Protein AF-A0A951WAE2-F1 (afdb_monomer_lite)

Radius of gyration: 12.79 Å; chains: 1; bounding box: 21×31×29 Å

Sequence (60 aa):
NRINQLLSATAEERYMDFIRMYPDILLRVPQWMVASYLGITPESLSRVRKDLAMKNFKTG

Structure (mmCIF, N/CA/C/O backbone):
data_AF-A0A951WAE2-F1
#
_entry.id   AF-A0A951WAE2-F1
#
loop_
_atom_site.group_PDB
_atom_site.id
_atom_site.type_symbol
_atom_site.label_atom_id
_atom_site.label_alt_id
_atom_site.label_comp_id
_atom_site.label_asym_id
_atom_site.label_entity_id
_atom_site.label_seq_id
_atom_site.pdbx_PDB_ins_code
_atom_site.Cartn_x
_atom_site.Cartn_y
_atom_site.Cartn_z
_atom_site.occupancy
_atom_site.B_iso_or_equiv
_atom_site.auth_seq_id
_atom_site.auth_comp_id
_atom_site.auth_asym_id
_atom_site.auth_atom_id
_atom_site.pdbx_PDB_model_num
ATOM 1 N N . ASN A 1 1 ? 0.283 21.156 17.212 1.00 45.00 1 ASN A N 1
ATOM 2 C CA . ASN A 1 1 ? 1.108 20.481 16.179 1.00 45.00 1 ASN A CA 1
ATOM 3 C C . ASN A 1 1 ? 0.245 19.693 15.198 1.00 45.00 1 ASN A C 1
ATOM 5 O O . ASN A 1 1 ? 0.153 18.481 15.311 1.00 45.00 1 ASN A O 1
ATOM 9 N N . ARG A 1 2 ? -0.412 20.373 14.247 1.00 53.19 2 ARG A N 1
ATOM 10 C CA . ARG A 1 2 ? -1.385 19.776 13.306 1.00 53.19 2 ARG A CA 1
ATOM 11 C C . ARG A 1 2 ? -0.953 19.946 11.841 1.00 53.19 2 ARG A C 1
ATOM 13 O O . ARG A 1 2 ? -1.779 20.202 10.983 1.00 53.19 2 ARG A O 1
ATOM 20 N N . ILE A 1 3 ? 0.355 19.879 11.578 1.00 49.28 3 ILE A N 1
ATOM 21 C CA . ILE A 1 3 ? 0.931 20.055 10.227 1.00 49.28 3 ILE A CA 1
ATOM 22 C C . ILE A 1 3 ? 1.575 18.750 9.711 1.00 49.28 3 ILE A C 1
ATOM 24 O O . ILE A 1 3 ? 1.725 18.563 8.512 1.00 49.28 3 ILE A O 1
ATOM 28 N N . ASN A 1 4 ? 1.837 17.768 10.583 1.00 45.22 4 ASN A N 1
ATOM 29 C CA . ASN A 1 4 ? 2.486 16.507 10.191 1.00 45.22 4 ASN A CA 1
ATOM 30 C C . ASN A 1 4 ? 1.543 15.427 9.631 1.00 45.22 4 ASN A C 1
ATOM 32 O O . ASN A 1 4 ? 2.009 14.342 9.308 1.00 45.22 4 ASN A O 1
ATOM 36 N N . GLN A 1 5 ? 0.237 15.686 9.510 1.00 45.94 5 GLN A N 1
ATOM 37 C CA . GLN A 1 5 ? -0.709 14.699 8.962 1.00 45.94 5 GLN A CA 1
ATOM 38 C C . GLN A 1 5 ? -0.921 14.824 7.444 1.00 45.94 5 GLN A C 1
ATOM 40 O O . GLN A 1 5 ? -1.630 14.009 6.872 1.00 45.94 5 GLN A O 1
ATOM 45 N N . LEU A 1 6 ? -0.320 15.821 6.782 1.00 46.62 6 LEU A N 1
ATOM 46 C CA . LEU A 1 6 ? -0.630 16.146 5.381 1.00 46.62 6 LEU A CA 1
ATOM 47 C C . LEU A 1 6 ? 0.445 15.749 4.357 1.00 46.62 6 LEU A C 1
ATOM 49 O O . LEU A 1 6 ? 0.227 15.956 3.170 1.00 46.62 6 LEU A O 1
ATOM 53 N N . LEU A 1 7 ? 1.586 15.180 4.764 1.00 48.00 7 LEU A N 1
ATOM 54 C CA . LEU A 1 7 ? 2.705 14.935 3.833 1.00 48.00 7 LEU A CA 1
ATOM 55 C C . LEU A 1 7 ? 3.226 13.495 3.772 1.00 48.00 7 LEU A C 1
ATOM 57 O O . LEU A 1 7 ? 4.118 13.215 2.977 1.00 48.00 7 LEU A O 1
ATOM 61 N N . SER A 1 8 ? 2.653 12.562 4.533 1.00 51.62 8 SER A N 1
ATOM 62 C CA . SER A 1 8 ? 3.208 11.207 4.622 1.00 51.62 8 SER A CA 1
ATOM 63 C C . SER A 1 8 ? 2.120 10.148 4.744 1.00 51.62 8 SER A C 1
ATOM 65 O O . SER A 1 8 ? 2.099 9.415 5.727 1.00 51.62 8 SER A O 1
ATOM 67 N N . ALA A 1 9 ? 1.222 10.046 3.756 1.00 60.25 9 ALA A N 1
ATOM 68 C CA . ALA A 1 9 ? 0.364 8.866 3.657 1.00 60.25 9 ALA A CA 1
ATOM 69 C C . ALA A 1 9 ? 1.267 7.625 3.558 1.00 60.25 9 ALA A C 1
ATOM 71 O O . ALA A 1 9 ? 2.029 7.444 2.591 1.00 60.25 9 ALA A O 1
ATOM 72 N N . THR A 1 10 ? 1.231 6.809 4.604 1.00 80.19 10 THR A N 1
ATOM 73 C CA . THR A 1 10 ? 2.047 5.606 4.733 1.00 80.19 10 THR A CA 1
ATOM 74 C C . THR A 1 10 ? 1.658 4.588 3.660 1.00 80.19 10 THR A C 1
ATOM 76 O O . THR A 1 10 ? 0.573 4.640 3.077 1.00 80.19 10 THR A O 1
ATOM 79 N N . ALA A 1 11 ? 2.551 3.639 3.374 1.00 80.12 11 ALA A N 1
ATOM 80 C CA . ALA A 1 11 ? 2.240 2.521 2.481 1.00 80.12 11 ALA A CA 1
ATOM 81 C C . ALA A 1 11 ? 0.988 1.746 2.944 1.00 80.12 11 ALA A C 1
ATOM 83 O O . ALA A 1 11 ? 0.236 1.239 2.115 1.00 80.12 11 ALA A O 1
ATOM 84 N N . GLU A 1 12 ? 0.755 1.701 4.261 1.00 83.56 12 GLU A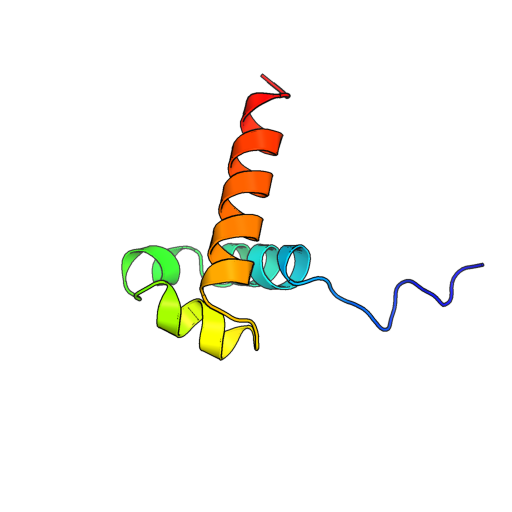 N 1
ATOM 85 C CA . GLU A 1 12 ? -0.439 1.122 4.876 1.00 83.56 12 GLU A CA 1
ATOM 86 C C . GLU A 1 12 ? -1.703 1.903 4.515 1.00 83.56 12 GLU A C 1
ATOM 88 O O . GLU A 1 12 ? -2.648 1.308 4.009 1.00 83.56 12 GLU A O 1
ATOM 93 N N . GLU A 1 13 ? -1.713 3.223 4.699 1.00 84.6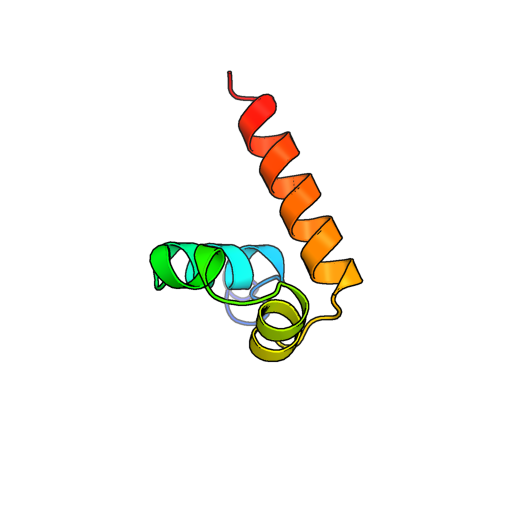9 13 GLU A N 1
ATOM 94 C CA . GLU A 1 13 ? -2.875 4.064 4.380 1.00 84.69 13 GLU A CA 1
ATOM 95 C C . GLU A 1 13 ? -3.214 4.026 2.891 1.00 84.69 13 GLU A C 1
ATOM 97 O O . GLU A 1 13 ? -4.363 3.783 2.533 1.00 84.69 13 GLU A O 1
ATOM 102 N N . ARG A 1 14 ? -2.211 4.149 2.012 1.00 85.44 14 ARG A N 1
ATOM 103 C CA . ARG A 1 14 ? -2.438 4.060 0.561 1.00 85.44 14 ARG A CA 1
ATOM 104 C C . ARG A 1 14 ? -2.995 2.700 0.147 1.00 85.44 14 ARG A C 1
ATOM 106 O O . ARG A 1 14 ? -3.862 2.631 -0.721 1.00 85.44 14 ARG A O 1
ATOM 113 N N . TYR A 1 15 ? -2.520 1.617 0.766 1.00 86.69 15 TYR A N 1
ATOM 114 C CA . TYR A 1 15 ? -3.075 0.287 0.530 1.00 86.69 15 TYR A CA 1
ATOM 115 C C . TYR A 1 15 ? -4.514 0.183 1.050 1.00 86.6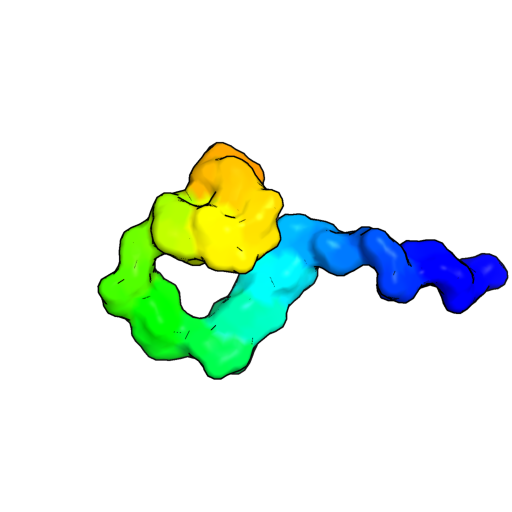9 15 TYR A C 1
ATOM 117 O O . TYR A 1 15 ? -5.376 -0.329 0.341 1.00 86.69 15 TYR A O 1
ATOM 125 N N . MET A 1 16 ? -4.797 0.702 2.247 1.00 84.94 16 MET A N 1
ATOM 126 C CA . MET A 1 16 ? -6.144 0.708 2.826 1.00 84.94 16 MET A CA 1
ATOM 127 C C . MET A 1 16 ? -7.142 1.508 1.980 1.00 84.94 16 MET A C 1
ATOM 129 O O . MET A 1 16 ? -8.279 1.078 1.792 1.00 84.94 16 MET A O 1
ATOM 133 N N . ASP A 1 17 ? -6.727 2.640 1.423 1.00 87.69 17 ASP A N 1
ATOM 134 C CA . ASP A 1 17 ? -7.574 3.422 0.527 1.00 87.69 17 ASP A CA 1
ATOM 135 C C . ASP A 1 17 ? -7.790 2.698 -0.805 1.00 87.69 17 ASP A C 1
ATOM 137 O O . ASP A 1 17 ? -8.916 2.637 -1.297 1.00 87.69 17 ASP A O 1
ATOM 141 N N . PHE A 1 18 ? -6.754 2.048 -1.345 1.00 86.94 18 PHE A N 1
ATOM 142 C CA . PHE A 1 18 ? -6.875 1.234 -2.555 1.00 86.94 18 PHE A CA 1
ATOM 143 C C . PHE A 1 18 ? -7.866 0.078 -2.385 1.00 86.94 18 PHE A C 1
ATOM 145 O O . PHE A 1 18 ? -8.724 -0.118 -3.244 1.00 86.94 18 PHE A O 1
ATOM 152 N N . ILE A 1 19 ? -7.799 -0.663 -1.272 1.00 85.38 19 ILE A N 1
ATOM 153 C CA . ILE A 1 19 ? -8.728 -1.777 -1.031 1.00 85.38 19 ILE A CA 1
ATOM 154 C C . ILE A 1 19 ? -10.168 -1.303 -0.804 1.00 85.38 19 ILE A C 1
ATOM 156 O O . ILE A 1 19 ? -11.103 -2.028 -1.127 1.00 85.38 19 ILE A O 1
ATOM 160 N N . ARG A 1 20 ? -10.352 -0.096 -0.254 1.00 86.50 20 ARG A N 1
ATOM 161 C CA . ARG A 1 20 ? -11.675 0.511 -0.042 1.00 86.50 20 ARG A CA 1
ATOM 162 C C . ARG A 1 20 ? -12.276 1.028 -1.341 1.00 86.50 20 ARG A C 1
ATOM 164 O O . ARG A 1 20 ? -13.477 0.908 -1.543 1.00 86.50 20 ARG A O 1
ATOM 171 N N . MET A 1 21 ? -11.444 1.605 -2.201 1.00 88.31 21 MET A N 1
ATOM 172 C CA . MET A 1 21 ? -11.860 2.187 -3.473 1.00 88.31 21 MET A CA 1
ATOM 173 C C . MET A 1 21 ? -12.069 1.120 -4.552 1.00 88.31 21 MET A C 1
ATOM 175 O O . MET A 1 21 ? -12.957 1.259 -5.388 1.00 88.31 21 MET A O 1
ATOM 179 N N . TYR A 1 22 ? -11.286 0.038 -4.508 1.00 87.12 22 TYR A N 1
ATOM 180 C CA . TYR A 1 22 ? -11.316 -1.041 -5.494 1.00 87.12 22 TYR A CA 1
ATOM 181 C C . TYR A 1 22 ? -11.283 -2.442 -4.855 1.00 87.12 22 TYR A C 1
ATOM 183 O O . TYR A 1 22 ? -10.347 -3.215 -5.098 1.00 87.12 22 TYR A O 1
ATOM 191 N N . PRO A 1 23 ? -12.304 -2.820 -4.067 1.00 83.06 23 PRO A N 1
ATOM 192 C CA . PRO A 1 23 ? -12.346 -4.126 -3.406 1.00 83.06 23 PRO A CA 1
ATOM 193 C C . PRO A 1 23 ? -12.312 -5.2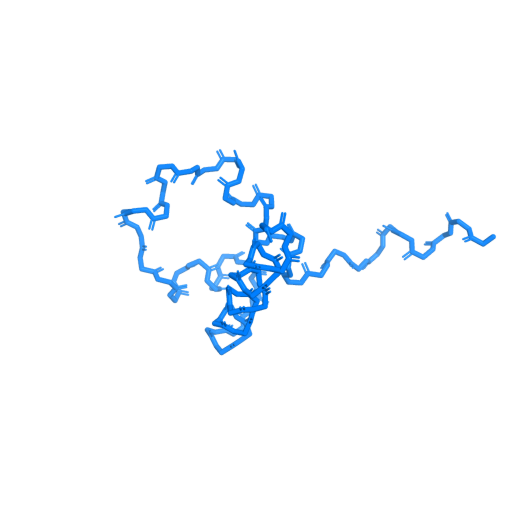98 -4.402 1.00 83.06 23 PRO A C 1
ATOM 195 O O . PRO A 1 23 ? -11.631 -6.295 -4.163 1.00 83.06 23 PRO A O 1
ATOM 198 N N . ASP A 1 24 ? -12.965 -5.163 -5.560 1.00 85.69 24 ASP A N 1
ATOM 199 C CA . ASP A 1 24 ? -13.028 -6.207 -6.592 1.00 85.69 24 ASP A CA 1
ATOM 200 C C . ASP A 1 24 ? -11.711 -6.410 -7.354 1.00 85.69 24 ASP A C 1
ATOM 202 O O . ASP A 1 24 ? -11.449 -7.494 -7.886 1.00 85.69 24 ASP A O 1
ATOM 206 N N . ILE A 1 25 ? -10.865 -5.375 -7.422 1.00 81.94 25 ILE A N 1
ATOM 207 C CA . ILE A 1 25 ? -9.607 -5.422 -8.179 1.00 81.94 25 ILE A CA 1
ATOM 208 C C . ILE A 1 25 ? -8.606 -6.352 -7.501 1.00 81.94 25 ILE A C 1
ATOM 210 O O . ILE A 1 25 ? -7.899 -7.082 -8.191 1.00 81.94 25 ILE A O 1
ATOM 214 N N . LEU A 1 26 ? -8.585 -6.404 -6.167 1.00 77.31 26 LEU A N 1
ATOM 215 C CA . LEU A 1 26 ? -7.650 -7.239 -5.402 1.00 77.31 26 LEU A CA 1
ATOM 216 C C . LEU A 1 26 ? -7.747 -8.734 -5.720 1.00 77.31 26 LEU A C 1
ATOM 218 O O . LEU A 1 26 ? -6.781 -9.461 -5.505 1.00 77.31 26 LEU A O 1
ATOM 222 N N . LEU A 1 27 ? -8.900 -9.189 -6.214 1.00 80.12 27 LEU A N 1
ATOM 223 C CA . LEU A 1 27 ? -9.127 -10.577 -6.621 1.00 80.12 27 LEU A CA 1
ATOM 224 C C . LEU A 1 27 ? -8.693 -10.851 -8.067 1.00 80.12 27 LEU A C 1
ATOM 226 O O . LEU A 1 27 ? -8.580 -12.007 -8.465 1.00 80.12 27 LEU A O 1
ATOM 230 N N . ARG A 1 28 ? -8.476 -9.799 -8.863 1.00 86.06 28 ARG A N 1
ATOM 231 C CA . ARG A 1 28 ? -8.219 -9.880 -10.308 1.00 86.06 28 ARG A CA 1
ATOM 232 C C . ARG A 1 28 ? -6.802 -9.483 -10.699 1.00 86.06 28 ARG A C 1
ATOM 234 O O . ARG A 1 28 ? -6.370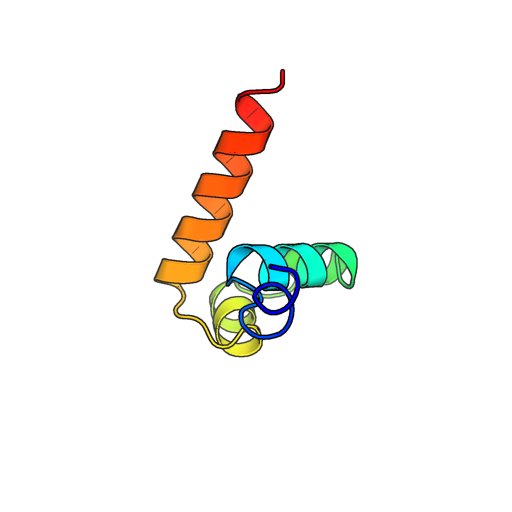 -9.843 -11.790 1.00 86.06 28 ARG A O 1
ATOM 241 N N . VAL A 1 29 ? -6.085 -8.751 -9.843 1.00 86.12 29 VAL A N 1
ATOM 242 C CA . VAL A 1 29 ? -4.724 -8.282 -10.138 1.00 86.12 29 VAL A CA 1
ATOM 243 C C . VAL A 1 29 ? -3.682 -8.919 -9.222 1.00 86.12 29 VAL A C 1
ATOM 245 O O . VAL A 1 29 ? -3.933 -9.149 -8.037 1.00 86.12 29 VAL A O 1
ATOM 248 N N . PRO A 1 30 ? -2.475 -9.184 -9.741 1.00 88.06 30 PRO A N 1
ATOM 249 C CA . PRO A 1 30 ? -1.387 -9.699 -8.931 1.00 88.06 30 PRO A CA 1
ATOM 250 C C . PRO A 1 30 ? -0.818 -8.623 -7.993 1.00 88.06 30 PRO A C 1
ATOM 252 O O . PRO A 1 30 ? -0.795 -7.433 -8.304 1.00 88.06 30 PRO A O 1
ATOM 255 N N . GLN A 1 31 ? -0.287 -9.049 -6.843 1.00 82.75 31 GLN A N 1
ATOM 256 C CA . GLN A 1 31 ? 0.206 -8.139 -5.799 1.00 82.75 31 GLN A CA 1
ATOM 257 C C . GLN A 1 31 ? 1.349 -7.225 -6.256 1.00 82.75 31 GLN A C 1
ATOM 259 O O . GLN A 1 31 ? 1.415 -6.079 -5.824 1.00 82.75 31 GLN A O 1
ATOM 264 N N . TRP A 1 32 ? 2.230 -7.690 -7.146 1.00 87.31 32 TRP A N 1
ATOM 265 C CA . TRP A 1 32 ? 3.321 -6.859 -7.663 1.00 87.31 32 TRP A CA 1
ATOM 266 C C . TRP A 1 32 ? 2.796 -5.634 -8.424 1.00 87.31 32 TRP A C 1
ATOM 268 O O . TRP A 1 32 ? 3.374 -4.559 -8.313 1.00 87.31 32 TRP A O 1
ATOM 278 N N . MET A 1 33 ? 1.661 -5.764 -9.119 1.00 88.88 33 MET A N 1
ATOM 279 C CA . MET A 1 33 ? 1.030 -4.657 -9.838 1.00 88.88 33 MET A CA 1
ATOM 280 C C . MET A 1 33 ? 0.466 -3.625 -8.861 1.00 88.88 33 MET A C 1
ATOM 282 O O . MET A 1 33 ? 0.626 -2.424 -9.065 1.00 88.88 33 MET A O 1
ATOM 286 N N . VAL A 1 34 ? -0.130 -4.091 -7.760 1.00 87.88 34 VAL A N 1
ATOM 287 C CA . VAL A 1 34 ? -0.593 -3.221 -6.669 1.00 87.88 34 VAL A CA 1
ATOM 288 C C . VAL A 1 34 ? 0.589 -2.492 -6.025 1.00 87.88 34 VAL A C 1
ATOM 290 O O . VAL A 1 34 ? 0.500 -1.297 -5.772 1.00 87.88 34 VAL A O 1
ATOM 293 N N . ALA A 1 35 ? 1.717 -3.173 -5.806 1.00 88.88 35 ALA A N 1
ATOM 294 C CA . ALA A 1 35 ? 2.922 -2.554 -5.254 1.00 88.88 35 ALA A CA 1
ATOM 295 C C . ALA A 1 35 ? 3.447 -1.435 -6.170 1.00 88.88 35 ALA A C 1
ATOM 297 O O . ALA A 1 35 ? 3.666 -0.314 -5.707 1.00 88.88 35 ALA A O 1
ATOM 298 N N . SER A 1 36 ? 3.542 -1.706 -7.477 1.00 89.38 36 SER A N 1
ATOM 299 C CA . SER A 1 36 ? 3.909 -0.705 -8.483 1.00 89.38 36 SER A CA 1
ATOM 300 C C . SER A 1 36 ? 2.942 0.481 -8.506 1.00 89.38 36 SER A C 1
ATOM 302 O O . SER A 1 36 ? 3.395 1.621 -8.537 1.00 89.38 36 SER A O 1
ATOM 304 N N . TYR A 1 37 ? 1.630 0.233 -8.430 1.00 88.25 37 TYR A N 1
ATOM 305 C CA . TYR A 1 37 ? 0.612 1.288 -8.390 1.00 88.25 37 TYR A CA 1
ATOM 306 C C . TYR A 1 37 ? 0.732 2.175 -7.143 1.00 88.25 37 TYR A C 1
ATOM 308 O O . TYR A 1 37 ? 0.622 3.395 -7.222 1.00 88.25 37 TYR A O 1
ATOM 316 N N . LEU A 1 38 ? 1.004 1.571 -5.986 1.00 86.12 38 LEU A N 1
ATOM 317 C CA . LEU A 1 38 ? 1.153 2.284 -4.717 1.00 86.12 38 LEU A CA 1
ATOM 318 C C . LEU A 1 38 ? 2.518 2.977 -4.567 1.00 86.12 38 LEU A C 1
ATOM 320 O O . LEU A 1 38 ? 2.729 3.704 -3.590 1.00 86.12 38 LEU A O 1
ATOM 324 N N . GLY A 1 39 ? 3.434 2.771 -5.521 1.00 88.12 39 GLY A N 1
ATOM 325 C CA . GLY A 1 39 ? 4.787 3.322 -5.499 1.00 88.12 39 GLY A CA 1
ATOM 326 C C . GLY A 1 39 ? 5.655 2.723 -4.392 1.00 88.12 39 GLY A C 1
ATOM 327 O O . GLY A 1 39 ? 6.474 3.427 -3.805 1.00 88.12 39 GLY A O 1
ATOM 328 N N . ILE A 1 40 ? 5.437 1.448 -4.058 1.00 88.25 40 ILE A N 1
ATOM 329 C CA . ILE A 1 40 ? 6.174 0.726 -3.015 1.00 88.25 40 ILE A CA 1
ATOM 330 C C . ILE A 1 40 ? 6.733 -0.584 -3.563 1.00 88.25 40 ILE A C 1
ATOM 332 O O . ILE A 1 40 ? 6.281 -1.100 -4.583 1.00 88.25 40 ILE A O 1
ATOM 336 N N . THR A 1 41 ? 7.713 -1.156 -2.871 1.00 90.00 41 THR A N 1
ATOM 337 C CA . THR A 1 41 ? 8.230 -2.470 -3.256 1.00 90.00 41 THR A CA 1
ATOM 338 C C . THR A 1 41 ? 7.239 -3.585 -2.893 1.00 90.00 41 THR A C 1
ATOM 340 O O . THR A 1 41 ? 6.478 -3.441 -1.926 1.00 90.00 41 THR A O 1
ATOM 343 N N . PRO A 1 42 ? 7.238 -4.721 -3.615 1.00 86.88 42 PRO A N 1
ATOM 344 C CA . PRO A 1 42 ? 6.425 -5.884 -3.257 1.00 86.88 42 PRO A CA 1
ATOM 345 C C . PRO A 1 42 ? 6.663 -6.370 -1.819 1.00 86.88 42 PRO A C 1
ATOM 347 O O . PRO A 1 42 ? 5.722 -6.791 -1.146 1.00 86.88 42 PRO A O 1
ATOM 350 N N . GLU A 1 43 ? 7.890 -6.255 -1.302 1.00 88.25 43 GLU A N 1
ATOM 351 C CA . GLU A 1 43 ? 8.231 -6.582 0.088 1.00 88.25 43 GLU A CA 1
ATOM 352 C C . GLU A 1 43 ? 7.534 -5.642 1.075 1.00 88.25 43 GLU A C 1
ATOM 354 O O . GLU A 1 43 ? 7.007 -6.089 2.097 1.00 88.25 43 GLU A O 1
ATOM 359 N N . SER A 1 44 ? 7.489 -4.345 0.755 1.00 86.69 44 SER A N 1
ATOM 360 C CA . SER A 1 44 ? 6.786 -3.342 1.560 1.00 86.69 44 SER A CA 1
ATOM 361 C C . SER A 1 44 ? 5.286 -3.621 1.580 1.00 86.69 44 SER A C 1
ATOM 363 O O . SER A 1 44 ? 4.672 -3.607 2.645 1.00 86.69 44 SER A O 1
ATOM 365 N N . LEU A 1 45 ? 4.706 -3.960 0.424 1.00 88.75 45 LEU A N 1
ATOM 366 C CA . LEU A 1 45 ? 3.305 -4.365 0.318 1.00 88.75 45 LEU A CA 1
ATOM 367 C C . LEU A 1 45 ? 3.010 -5.627 1.145 1.00 88.75 45 LEU A C 1
ATOM 369 O O . LEU A 1 45 ? 2.006 -5.689 1.856 1.00 88.75 45 LEU A O 1
ATOM 373 N N . SER A 1 46 ? 3.890 -6.627 1.072 1.00 87.81 46 SER A N 1
ATOM 374 C CA . SER A 1 46 ? 3.764 -7.870 1.837 1.00 87.81 46 SER A CA 1
ATOM 375 C C . SER A 1 46 ? 3.797 -7.608 3.345 1.00 87.81 46 SER A C 1
ATOM 377 O O . SER A 1 46 ? 2.947 -8.117 4.082 1.00 87.81 46 SER A O 1
ATOM 379 N N . ARG A 1 47 ? 4.713 -6.742 3.806 1.00 86.56 47 ARG A N 1
ATOM 380 C CA . ARG A 1 47 ? 4.781 -6.308 5.209 1.00 86.56 47 ARG A CA 1
ATOM 381 C C . ARG A 1 47 ? 3.492 -5.609 5.641 1.00 86.56 47 ARG A C 1
ATOM 383 O O . ARG A 1 47 ? 2.900 -6.025 6.629 1.00 86.56 47 ARG A O 1
ATOM 390 N N . VAL A 1 48 ? 3.016 -4.635 4.864 1.00 87.44 48 VAL A N 1
ATOM 391 C CA . VAL A 1 48 ? 1.755 -3.923 5.131 1.00 87.44 48 VAL A CA 1
ATOM 392 C C . VAL A 1 48 ? 0.586 -4.900 5.266 1.00 87.44 48 VAL A C 1
ATOM 394 O O . VAL A 1 48 ? -0.149 -4.852 6.248 1.00 87.44 48 VAL A O 1
ATOM 397 N N . ARG A 1 49 ? 0.429 -5.844 4.330 1.00 85.75 49 ARG A N 1
ATOM 398 C CA . ARG A 1 49 ? -0.626 -6.867 4.412 1.00 85.75 49 ARG A CA 1
ATOM 399 C C . ARG A 1 49 ? -0.521 -7.727 5.667 1.00 85.75 49 ARG A C 1
ATOM 401 O O . ARG A 1 49 ? -1.549 -8.049 6.259 1.00 85.75 49 ARG A O 1
ATOM 408 N N . LYS A 1 50 ? 0.693 -8.128 6.050 1.00 86.31 50 LYS A N 1
ATOM 409 C CA . LYS A 1 50 ? 0.926 -8.949 7.243 1.00 86.31 50 LYS A CA 1
ATOM 410 C C . LYS A 1 50 ? 0.568 -8.187 8.518 1.00 86.31 50 LYS A C 1
ATOM 412 O O . LYS A 1 50 ? -0.115 -8.745 9.375 1.00 86.31 50 LYS A O 1
ATOM 417 N N . ASP A 1 51 ? 0.971 -6.925 8.608 1.00 85.88 51 ASP A N 1
ATOM 418 C CA . ASP A 1 51 ? 0.666 -6.057 9.745 1.00 85.88 51 ASP A CA 1
ATOM 419 C C . ASP A 1 51 ? -0.845 -5.806 9.850 1.00 85.88 51 ASP A C 1
ATOM 421 O O . ASP A 1 51 ? -1.420 -5.914 10.933 1.00 85.88 51 ASP A O 1
ATOM 425 N N . LEU A 1 52 ? -1.518 -5.580 8.717 1.00 83.38 52 LEU A N 1
ATOM 426 C CA . LEU A 1 52 ? -2.973 -5.432 8.646 1.00 83.38 52 LEU A CA 1
ATOM 427 C C . LEU A 1 52 ? -3.723 -6.702 9.044 1.00 83.38 52 LEU A C 1
ATOM 429 O O . LEU A 1 52 ? -4.691 -6.633 9.802 1.00 83.38 52 LEU A O 1
ATOM 433 N N . ALA A 1 53 ? -3.284 -7.865 8.560 1.00 81.88 53 ALA A N 1
ATOM 434 C CA . ALA A 1 53 ? -3.853 -9.139 8.974 1.00 81.88 53 ALA A CA 1
ATOM 435 C C . ALA A 1 53 ? -3.711 -9.304 10.495 1.00 81.88 53 ALA A C 1
ATOM 437 O O . ALA A 1 53 ? -4.698 -9.545 11.182 1.00 81.88 53 ALA A O 1
ATOM 438 N N . MET A 1 54 ? -2.514 -9.070 11.041 1.00 79.31 54 MET A N 1
ATOM 439 C CA . MET A 1 54 ? -2.241 -9.199 12.474 1.00 79.31 54 MET A CA 1
ATOM 440 C C . MET A 1 54 ? -3.036 -8.209 13.341 1.00 79.31 54 MET A C 1
ATOM 442 O O . MET A 1 54 ? -3.480 -8.587 14.425 1.00 79.31 54 MET A O 1
ATOM 446 N N . LYS A 1 55 ? -3.252 -6.970 12.877 1.00 73.31 55 LYS A N 1
ATOM 447 C CA . LYS A 1 55 ? -4.116 -5.993 13.560 1.00 73.31 55 LYS A CA 1
ATOM 448 C C . LYS A 1 55 ? -5.563 -6.485 13.652 1.00 73.31 55 LYS A C 1
ATOM 450 O O . LYS A 1 55 ? -6.130 -6.420 14.736 1.00 73.31 55 LYS A O 1
ATOM 455 N N . ASN A 1 56 ? -6.126 -7.038 12.572 1.00 66.75 56 ASN A N 1
ATOM 456 C CA . ASN A 1 56 ? -7.494 -7.578 12.582 1.00 66.75 56 ASN A CA 1
ATOM 457 C C . ASN A 1 56 ? -7.656 -8.778 13.536 1.00 66.75 56 ASN A C 1
ATOM 459 O O . ASN A 1 56 ? -8.714 -8.936 14.133 1.00 66.75 56 ASN A O 1
ATOM 463 N N . PHE A 1 57 ? -6.614 -9.593 13.733 1.00 60.22 57 PHE A N 1
ATOM 464 C CA . PHE A 1 57 ? -6.664 -10.735 14.659 1.00 60.22 57 PHE A CA 1
ATOM 46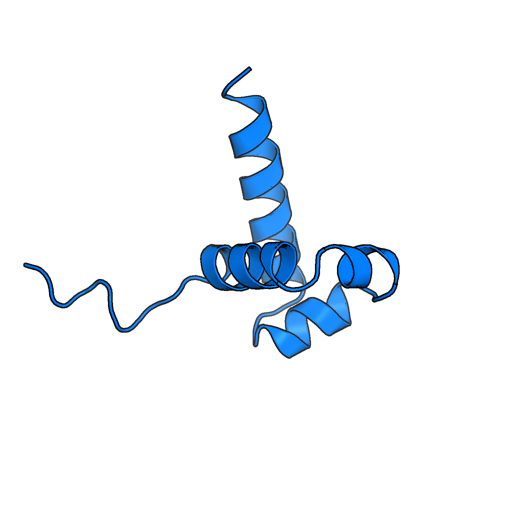5 C C . PHE A 1 57 ? -6.557 -10.360 16.146 1.00 60.22 57 PHE A C 1
ATOM 467 O O . PHE A 1 57 ? -6.945 -11.159 16.988 1.00 60.22 57 PHE A O 1
ATOM 474 N N . LYS A 1 58 ? -6.029 -9.179 16.500 1.00 56.81 58 LYS A N 1
ATOM 475 C CA . LYS A 1 58 ? -5.888 -8.754 17.909 1.00 56.81 58 LYS A CA 1
ATOM 476 C C . LYS A 1 58 ? -7.123 -8.054 18.482 1.00 56.81 58 LYS A C 1
ATOM 478 O O . LYS A 1 58 ? -7.121 -7.725 19.663 1.00 56.81 58 LYS A O 1
ATOM 483 N N . THR A 1 59 ? -8.139 -7.785 17.665 1.00 49.41 59 THR A N 1
ATOM 484 C CA . THR A 1 59 ? -9.385 -7.116 18.089 1.00 49.41 59 THR A CA 1
ATOM 485 C C . THR A 1 59 ? -10.585 -8.076 18.129 1.00 49.41 59 THR A C 1
ATOM 487 O O . THR A 1 59 ? -11.720 -7.615 18.200 1.00 49.41 59 THR A O 1
ATOM 490 N N . GLY A 1 60 ? -10.337 -9.390 18.068 1.00 42.41 60 GLY A N 1
ATOM 491 C CA . GLY A 1 60 ? -11.338 -10.445 18.266 1.00 42.41 60 GLY A CA 1
ATOM 492 C C . GLY A 1 60 ? -11.339 -10.981 19.688 1.00 42.41 60 GLY A C 1
ATOM 493 O O . GLY A 1 60 ? -10.233 -11.074 20.268 1.00 42.41 60 GLY A O 1
#

Foldseek 3Di:
DPPVPPPDCDLLNLVVVCCVVCVPVVVVDDQCVVCVVSVHGSVSSVVSVVVVVVVVVVVD

pLDDT: mean 77.51, std 15.04, range [42.41, 90.0]

Secondary structure (DSSP, 8-state):
--STTSS---HHHHHHHHHHH-TTGGGTS-HHHHHHHHTS-HHHHHHHHHHHHHHHHTT-